Protein AF-A0A1Q8Z6N6-F1 (afdb_monomer)

Sequence (160 aa):
MLPFRSAILDAMKALSNSSSNKPCNDIKTELKRIREELNQEVLDVSEGLRRYTDLVDSYYSQCH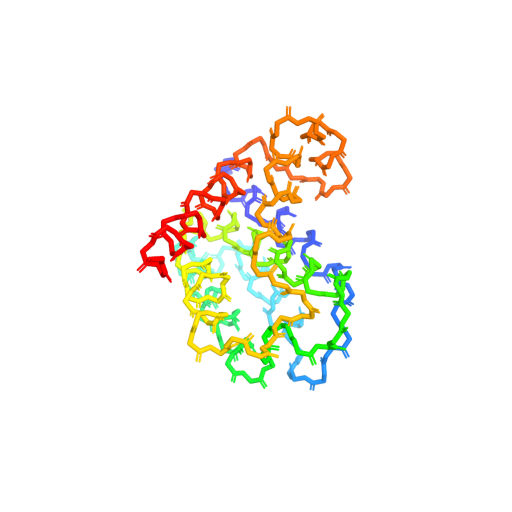PFGSGKFESDYQDFIELVGHSIVVGNYFLLEKWAIRYPIENPTCLAQPLPKYVNTFNSVTTTHWEQISQQLKWPSQARVYCEYLVKHWNLVINNSK

Mean predicted aligned error: 6.71 Å

Structure (mmCIF, N/CA/C/O backbone):
data_AF-A0A1Q8Z6N6-F1
#
_entry.id   AF-A0A1Q8Z6N6-F1
#
loop_
_atom_site.group_PDB
_atom_site.id
_atom_site.type_symbol
_atom_site.label_atom_id
_atom_site.label_alt_id
_atom_site.label_comp_id
_atom_site.label_asym_id
_atom_site.label_entity_id
_atom_site.label_seq_id
_atom_site.pdbx_PDB_ins_code
_atom_site.Cartn_x
_atom_site.Cartn_y
_atom_site.Cartn_z
_atom_site.occupancy
_atom_site.B_iso_or_equiv
_atom_site.auth_seq_id
_atom_site.auth_comp_id
_atom_site.auth_asym_id
_atom_site.auth_atom_id
_atom_site.pdbx_PDB_model_num
ATOM 1 N N . MET A 1 1 ? -18.999 -2.459 21.552 1.00 45.78 1 MET A N 1
ATOM 2 C CA . MET A 1 1 ? -18.348 -2.121 20.266 1.00 45.78 1 MET A CA 1
ATOM 3 C C . MET A 1 1 ? -16.886 -2.525 20.349 1.00 45.78 1 MET A C 1
ATOM 5 O O . MET A 1 1 ? -16.192 -2.018 21.220 1.00 45.78 1 MET A O 1
ATOM 9 N N . LEU A 1 2 ? -16.434 -3.474 19.525 1.00 40.94 2 LEU A N 1
ATOM 10 C CA . LEU A 1 2 ? -15.031 -3.899 19.531 1.00 40.94 2 LEU A CA 1
ATOM 11 C C . LEU A 1 2 ? -14.151 -2.772 18.952 1.00 40.94 2 LEU A C 1
ATOM 13 O O . LEU A 1 2 ? -14.463 -2.288 17.861 1.00 40.94 2 LEU A O 1
ATOM 17 N N . PRO A 1 3 ? -13.055 -2.369 19.624 1.00 54.91 3 PRO A N 1
ATOM 18 C CA . PRO A 1 3 ? -12.168 -1.282 19.182 1.00 54.91 3 PRO A CA 1
ATOM 19 C C . PRO A 1 3 ? -11.611 -1.488 17.762 1.00 54.91 3 PRO A C 1
ATOM 21 O O . PRO A 1 3 ? -11.333 -0.528 17.050 1.00 54.91 3 PRO A O 1
ATOM 24 N N . PHE A 1 4 ? -11.540 -2.743 17.314 1.00 50.81 4 PHE A N 1
ATOM 25 C CA . PHE A 1 4 ? -11.116 -3.133 15.972 1.00 50.81 4 PHE A CA 1
ATOM 26 C C . PHE A 1 4 ? -12.073 -2.666 14.860 1.00 50.81 4 PHE A C 1
ATOM 28 O O . PHE A 1 4 ? -11.634 -2.182 13.821 1.00 50.81 4 PHE A O 1
ATOM 35 N N . ARG A 1 5 ? -13.391 -2.728 15.094 1.00 61.47 5 ARG A N 1
ATOM 36 C CA . ARG A 1 5 ? -14.399 -2.300 14.110 1.00 61.47 5 ARG A CA 1
ATOM 37 C C . ARG A 1 5 ? -14.371 -0.787 13.904 1.00 61.47 5 ARG A C 1
ATOM 39 O O . ARG A 1 5 ? -14.466 -0.333 12.771 1.00 61.47 5 ARG A O 1
ATOM 46 N N . SER A 1 6 ? -14.162 -0.015 14.973 1.00 64.44 6 SER A N 1
ATOM 47 C CA . SER A 1 6 ? -13.989 1.443 14.877 1.00 64.44 6 SER A CA 1
ATOM 48 C C . SER A 1 6 ? -12.761 1.812 14.041 1.00 64.44 6 SER A C 1
ATOM 50 O O . SER A 1 6 ? -12.864 2.645 13.149 1.00 64.44 6 SER A O 1
ATOM 52 N N . ALA A 1 7 ? -11.626 1.142 14.269 1.00 60.41 7 ALA A N 1
ATOM 53 C CA . ALA A 1 7 ? -10.389 1.408 13.537 1.00 60.41 7 ALA A CA 1
ATOM 54 C C . ALA A 1 7 ? -10.521 1.131 12.027 1.00 60.41 7 ALA A C 1
ATOM 56 O O . ALA A 1 7 ? -10.053 1.929 11.215 1.00 60.41 7 ALA A O 1
ATOM 57 N N . ILE A 1 8 ? -11.213 0.050 11.645 1.00 65.25 8 ILE A N 1
ATOM 58 C CA . ILE A 1 8 ? -11.516 -0.265 10.238 1.00 65.25 8 ILE A CA 1
ATOM 59 C C . ILE A 1 8 ? -12.369 0.843 9.614 1.00 65.25 8 ILE A C 1
ATOM 61 O O . ILE A 1 8 ? -12.050 1.348 8.539 1.00 65.25 8 ILE A O 1
ATOM 65 N N . LEU A 1 9 ? -13.432 1.267 10.300 1.00 67.56 9 LEU A N 1
ATOM 66 C CA . LEU A 1 9 ? -14.350 2.294 9.801 1.00 67.56 9 LEU A CA 1
ATOM 67 C C . LEU A 1 9 ? -13.676 3.666 9.653 1.00 67.56 9 LEU A C 1
ATOM 69 O O . LEU A 1 9 ? -13.969 4.389 8.694 1.00 67.56 9 LEU A O 1
ATOM 73 N N . ASP A 1 10 ? -12.776 4.018 10.571 1.00 68.19 10 ASP A N 1
ATOM 74 C CA 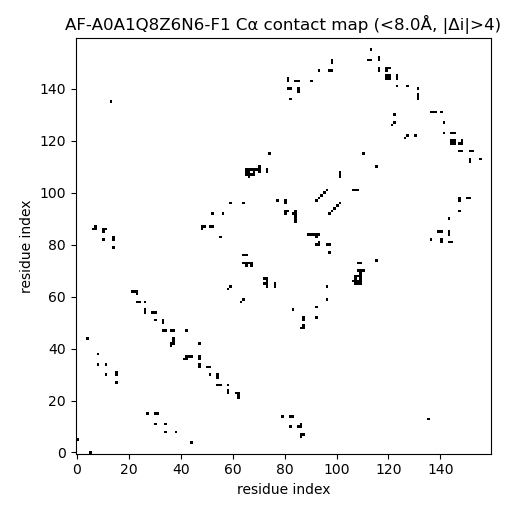. ASP A 1 10 ? -11.991 5.253 10.516 1.00 68.19 10 ASP A CA 1
ATOM 75 C C . ASP A 1 10 ? -10.963 5.221 9.378 1.00 68.19 10 ASP A C 1
ATOM 77 O O . ASP A 1 10 ? -10.825 6.200 8.639 1.00 68.19 10 ASP A O 1
ATOM 81 N N . ALA A 1 11 ? -10.308 4.078 9.162 1.00 62.72 11 ALA A N 1
ATOM 82 C CA . ALA A 1 11 ? -9.364 3.905 8.065 1.00 62.72 11 ALA A CA 1
ATOM 83 C C . ALA A 1 11 ? -10.066 3.915 6.691 1.00 62.72 11 ALA A C 1
ATOM 85 O O . ALA A 1 11 ? -9.614 4.592 5.765 1.00 62.72 11 ALA A O 1
ATOM 86 N N . MET A 1 12 ? -11.237 3.277 6.569 1.00 68.50 12 MET A N 1
ATOM 87 C CA . MET A 1 12 ? -12.075 3.366 5.365 1.00 68.50 12 MET A CA 1
ATOM 88 C C . MET A 1 12 ? -12.522 4.808 5.084 1.00 68.50 12 MET A C 1
ATOM 90 O O . MET A 1 12 ? -12.532 5.232 3.930 1.00 68.50 12 MET A O 1
ATOM 94 N N . LYS A 1 13 ? -12.865 5.582 6.125 1.00 67.38 13 LYS A N 1
ATOM 95 C CA . LYS A 1 13 ? -13.240 7.001 5.996 1.00 67.38 13 LYS A CA 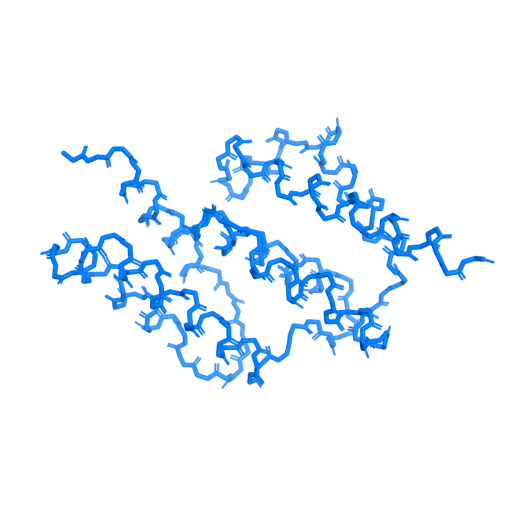1
ATOM 96 C C . LYS A 1 13 ? -12.082 7.862 5.490 1.00 67.38 13 LYS A C 1
ATOM 98 O O . LYS A 1 13 ? -12.308 8.784 4.708 1.00 67.38 13 LYS A O 1
ATOM 103 N N . ALA A 1 14 ? -10.860 7.596 5.948 1.00 61.09 14 ALA A N 1
ATOM 104 C CA . ALA A 1 14 ? -9.678 8.304 5.469 1.00 61.09 14 ALA A CA 1
ATOM 105 C C . ALA A 1 14 ? -9.452 8.059 3.966 1.00 61.09 14 ALA A C 1
ATOM 107 O O . ALA A 1 14 ? -9.172 9.003 3.230 1.00 61.09 14 ALA A O 1
ATOM 108 N N . LEU A 1 15 ? -9.672 6.824 3.505 1.00 61.25 15 LEU A N 1
ATOM 109 C CA . LEU A 1 15 ? -9.470 6.420 2.111 1.00 61.25 15 LEU A CA 1
ATOM 110 C C . LEU A 1 15 ? -10.595 6.871 1.173 1.00 61.25 15 LEU A C 1
ATOM 112 O O . LEU A 1 15 ? -10.313 7.294 0.058 1.00 61.25 15 LEU A O 1
ATOM 116 N N . SER A 1 16 ? -11.858 6.889 1.618 1.00 58.88 16 SER A N 1
ATOM 117 C CA . SER A 1 16 ? -12.968 7.414 0.801 1.00 58.88 16 SER A CA 1
ATOM 118 C C . SER A 1 16 ? -12.811 8.899 0.451 1.00 58.88 16 SER A C 1
ATOM 120 O O . SER A 1 16 ? -13.398 9.374 -0.518 1.00 58.88 16 SER A O 1
ATOM 122 N N . ASN A 1 17 ? -12.026 9.629 1.248 1.00 55.72 17 ASN A N 1
ATOM 123 C CA . ASN A 1 17 ? -11.727 11.040 1.034 1.00 55.72 17 ASN A CA 1
ATOM 124 C C . ASN A 1 17 ? -10.475 11.267 0.166 1.00 55.72 17 ASN A C 1
ATOM 126 O O . ASN A 1 17 ? -10.189 12.421 -0.154 1.00 55.72 17 ASN A O 1
ATOM 130 N N . SER A 1 18 ? -9.730 10.218 -0.218 1.00 54.19 18 SER A N 1
ATOM 131 C CA . SER A 1 18 ? -8.597 10.373 -1.135 1.00 54.19 18 SER A CA 1
ATOM 132 C C . SER A 1 18 ? -9.108 10.668 -2.553 1.00 54.19 18 SER A C 1
ATOM 134 O O . SER A 1 18 ? -10.090 10.103 -3.054 1.00 54.19 18 SER A O 1
ATOM 136 N N . SER A 1 19 ? -8.482 11.643 -3.207 1.00 45.34 19 SER A N 1
ATOM 137 C CA . SER A 1 19 ? -8.856 12.110 -4.539 1.00 45.34 19 SER A CA 1
ATOM 138 C C . SER A 1 19 ? -8.169 11.276 -5.624 1.00 45.34 19 SER A C 1
ATOM 140 O O . SER A 1 19 ? -7.379 11.802 -6.404 1.00 45.34 19 SER A O 1
ATOM 142 N N . SER A 1 20 ? -8.457 9.976 -5.699 1.00 51.34 20 SER A N 1
ATOM 143 C CA . SER A 1 20 ? -8.173 9.228 -6.928 1.00 51.34 20 SER A CA 1
ATOM 144 C C . SER A 1 20 ? -9.109 9.749 -8.032 1.00 51.34 20 SER A C 1
ATOM 146 O O . SER A 1 20 ? -10.333 9.707 -7.882 1.00 51.34 20 SER A O 1
ATOM 148 N N . ASN A 1 21 ? -8.515 10.319 -9.088 1.00 49.16 21 ASN A N 1
ATOM 149 C CA . ASN A 1 21 ? -9.165 10.853 -10.296 1.00 49.16 21 ASN A CA 1
ATOM 150 C C . ASN A 1 21 ? -9.152 9.832 -11.456 1.00 49.16 21 ASN A C 1
ATOM 152 O O . ASN A 1 21 ? -9.297 10.217 -12.618 1.00 49.16 21 ASN A O 1
ATOM 156 N N . LYS A 1 22 ? -8.917 8.538 -11.186 1.00 55.69 22 LYS A N 1
ATOM 157 C CA . LYS A 1 22 ? -8.856 7.524 -12.249 1.00 55.69 22 LYS A CA 1
ATOM 158 C C . LYS A 1 22 ? -10.283 7.081 -12.652 1.00 55.69 22 LYS A C 1
ATOM 160 O O . LYS A 1 22 ? -11.102 6.830 -11.773 1.00 55.69 22 LYS A O 1
ATOM 165 N N . PRO A 1 23 ? -10.601 6.974 -13.958 1.00 54.38 23 PRO A N 1
ATOM 166 C CA . PRO A 1 23 ? -11.965 6.758 -14.460 1.00 54.38 23 PRO A CA 1
ATOM 167 C C . PRO A 1 23 ? -12.500 5.312 -14.348 1.00 54.38 23 PRO A C 1
ATOM 169 O O . PRO A 1 23 ? -13.566 5.032 -14.895 1.00 54.38 23 PRO A O 1
ATOM 172 N N . CYS A 1 24 ? -11.808 4.378 -13.682 1.00 58.47 24 CYS A N 1
ATOM 173 C CA . CYS A 1 24 ? -12.279 2.989 -13.577 1.00 58.47 24 CYS A CA 1
ATOM 174 C C . CYS A 1 24 ? -13.163 2.788 -12.343 1.00 58.47 24 CYS A C 1
ATOM 176 O O . CYS A 1 24 ? -12.632 2.726 -11.240 1.00 58.47 24 CYS A O 1
ATOM 178 N N . ASN A 1 25 ? -14.471 2.607 -12.562 1.00 58.34 25 ASN A N 1
ATOM 179 C CA . ASN A 1 25 ? -15.515 2.312 -11.569 1.00 58.34 25 ASN A CA 1
ATOM 180 C C . ASN A 1 25 ? -15.590 3.263 -10.357 1.00 58.34 25 ASN A C 1
ATOM 182 O O . ASN A 1 25 ? -14.599 3.730 -9.807 1.00 58.34 25 ASN A O 1
ATOM 186 N N . ASP A 1 26 ? -16.804 3.530 -9.872 1.00 70.38 26 ASP A N 1
ATOM 187 C CA . ASP A 1 26 ? -16.989 4.359 -8.678 1.00 70.38 26 ASP A CA 1
ATOM 188 C C . ASP A 1 26 ? -16.707 3.543 -7.402 1.00 70.38 26 ASP A C 1
ATOM 190 O O . ASP A 1 26 ? -17.589 3.259 -6.590 1.00 70.38 26 ASP A O 1
ATOM 194 N N . ILE A 1 27 ? -15.442 3.131 -7.236 1.00 72.31 27 ILE A N 1
ATOM 195 C CA . ILE A 1 27 ? -14.944 2.382 -6.075 1.00 72.31 27 ILE A CA 1
ATOM 196 C C . ILE A 1 27 ? -15.300 3.105 -4.771 1.00 72.31 27 ILE A C 1
ATOM 198 O O . ILE A 1 27 ? -15.540 2.465 -3.753 1.00 72.31 27 ILE A O 1
ATOM 202 N N . LYS A 1 28 ? -15.406 4.441 -4.794 1.00 69.19 28 LYS A N 1
ATOM 203 C CA . LYS A 1 28 ? -15.787 5.250 -3.631 1.00 69.19 28 LYS A CA 1
ATOM 204 C C . LYS A 1 28 ? -17.215 4.954 -3.182 1.00 69.19 28 LYS A C 1
ATOM 206 O O . LYS A 1 28 ? -17.450 4.850 -1.978 1.00 69.19 28 LYS A O 1
ATOM 211 N N . THR A 1 29 ? -18.141 4.775 -4.122 1.00 75.69 29 THR A N 1
ATOM 212 C CA . THR A 1 29 ? -19.531 4.404 -3.828 1.00 75.69 29 THR A CA 1
ATOM 213 C C . THR A 1 29 ? -19.612 2.999 -3.226 1.00 75.69 29 THR A C 1
ATOM 215 O O . THR A 1 29 ? -20.256 2.817 -2.192 1.00 75.69 29 THR A O 1
ATOM 218 N N . GLU A 1 30 ? -18.883 2.025 -3.772 1.00 77.94 30 GLU A N 1
ATOM 219 C CA . GLU A 1 30 ? -18.859 0.657 -3.223 1.00 77.94 30 GLU A CA 1
ATOM 220 C C . GLU A 1 30 ? -18.137 0.571 -1.863 1.00 77.94 30 GLU A C 1
ATOM 222 O O . GLU A 1 30 ? -18.611 -0.090 -0.939 1.00 77.94 30 GLU A O 1
ATOM 227 N N . LEU A 1 31 ? -17.045 1.317 -1.668 1.00 74.25 31 LEU A N 1
ATOM 228 C CA . LEU A 1 31 ? -16.365 1.437 -0.372 1.00 74.25 31 LEU A CA 1
ATOM 229 C C . LEU A 1 31 ? -17.268 2.070 0.690 1.00 74.25 31 LEU A C 1
ATOM 231 O O . LEU A 1 31 ? -17.284 1.626 1.843 1.00 74.25 31 LEU A O 1
ATOM 235 N N . LYS A 1 32 ? -18.037 3.096 0.306 1.00 75.06 32 LYS A N 1
ATOM 236 C CA . LYS A 1 32 ? -19.036 3.722 1.176 1.00 75.06 32 LYS A CA 1
ATOM 237 C C . LYS A 1 32 ? -20.118 2.715 1.565 1.00 75.06 32 LYS A C 1
ATOM 239 O O . LYS A 1 32 ? -20.453 2.634 2.744 1.00 75.06 32 LYS A O 1
ATOM 244 N N . ARG A 1 33 ? -20.588 1.904 0.616 1.00 80.31 33 ARG A N 1
ATOM 245 C CA . ARG A 1 33 ? -21.583 0.856 0.861 1.00 80.31 33 ARG A CA 1
ATOM 246 C C . ARG A 1 33 ? -21.079 -0.214 1.830 1.00 80.31 33 ARG A C 1
ATOM 248 O O . ARG A 1 33 ? -21.757 -0.492 2.812 1.00 80.31 33 ARG A O 1
ATOM 255 N N . ILE A 1 34 ? -19.874 -0.757 1.625 1.00 79.25 34 ILE A N 1
ATOM 256 C CA . ILE A 1 34 ? -19.279 -1.743 2.552 1.00 79.25 34 ILE A CA 1
ATOM 257 C C . ILE A 1 34 ? -19.170 -1.150 3.961 1.00 79.25 34 ILE A C 1
ATOM 259 O O . ILE A 1 34 ? -19.478 -1.815 4.948 1.00 79.25 34 ILE A O 1
ATOM 263 N N . ARG A 1 35 ? -18.774 0.124 4.067 1.00 76.31 35 ARG A N 1
ATOM 264 C CA . ARG A 1 35 ? -18.678 0.830 5.349 1.00 76.31 35 ARG A CA 1
ATOM 265 C C . ARG A 1 35 ? -20.042 1.002 6.025 1.00 76.31 35 ARG A C 1
ATOM 267 O O . ARG A 1 35 ? -20.137 0.858 7.241 1.00 76.31 35 ARG A O 1
ATOM 274 N N . GLU A 1 36 ? -21.084 1.335 5.270 1.00 79.69 36 GLU A N 1
ATOM 275 C CA . GLU A 1 36 ? -22.453 1.461 5.783 1.00 79.69 36 GLU A CA 1
ATOM 276 C C . GLU A 1 36 ? -23.009 0.109 6.246 1.00 79.69 36 GLU A C 1
ATOM 278 O O . GLU A 1 36 ? -23.515 0.019 7.363 1.00 79.69 36 GLU A O 1
ATOM 283 N N . GLU A 1 37 ? -22.825 -0.950 5.457 1.00 80.06 37 GLU A N 1
ATOM 284 C CA . GLU A 1 37 ? -23.237 -2.316 5.805 1.00 80.06 37 GLU A CA 1
ATOM 285 C C . GLU A 1 37 ? -22.486 -2.831 7.051 1.00 80.06 37 GLU A C 1
ATOM 287 O O . GLU A 1 37 ? -23.091 -3.430 7.944 1.00 80.06 37 GLU A O 1
ATOM 292 N N . LEU A 1 38 ? -21.190 -2.512 7.180 1.00 75.44 38 LEU A N 1
ATOM 293 C CA . LEU A 1 38 ? -20.404 -2.767 8.390 1.00 75.44 38 LEU A CA 1
ATOM 294 C C . LEU A 1 38 ? -20.863 -1.932 9.584 1.00 75.44 38 LEU A C 1
ATOM 296 O O . LEU A 1 38 ? -20.780 -2.419 10.704 1.00 75.44 38 LEU A O 1
ATOM 300 N N . ASN A 1 39 ? -21.315 -0.688 9.407 1.00 74.75 39 ASN A N 1
ATOM 301 C CA . ASN A 1 39 ? -21.849 0.145 10.494 1.00 74.75 39 ASN A CA 1
ATOM 302 C C . ASN A 1 39 ? -23.196 -0.372 11.006 1.00 74.75 39 ASN A C 1
ATOM 304 O O . ASN A 1 39 ? -23.440 -0.349 12.208 1.00 74.75 39 ASN A O 1
ATOM 308 N N . GLN A 1 40 ? -24.041 -0.856 10.099 1.00 80.06 40 GLN A N 1
ATOM 309 C CA . GLN A 1 40 ? -25.389 -1.342 10.392 1.00 80.06 40 GLN A CA 1
ATOM 310 C C . GLN A 1 40 ? -25.428 -2.789 10.907 1.00 80.06 40 GLN A C 1
ATOM 312 O O . GLN A 1 40 ? -26.514 -3.299 11.149 1.00 80.06 40 GLN A O 1
ATOM 317 N N . GLU A 1 41 ? -24.274 -3.449 11.074 1.00 78.50 41 GLU A N 1
ATOM 318 C CA . GLU A 1 41 ? -24.186 -4.869 11.479 1.00 78.50 41 GLU A CA 1
ATOM 319 C C . GLU A 1 41 ? -24.818 -5.834 10.466 1.00 78.50 41 GLU A C 1
ATOM 321 O O . GLU A 1 41 ? -25.116 -6.978 10.793 1.00 78.50 41 GLU A O 1
ATOM 326 N N . VAL A 1 42 ? -24.982 -5.389 9.216 1.00 78.56 42 VAL A N 1
ATOM 327 C CA . VAL A 1 42 ? -25.471 -6.221 8.108 1.00 78.56 42 VAL A CA 1
ATOM 328 C C . VAL A 1 42 ? -24.392 -7.210 7.668 1.00 78.56 42 VAL A C 1
ATOM 330 O O . VAL A 1 42 ? -24.698 -8.340 7.294 1.00 78.56 42 VAL A O 1
ATOM 333 N N . LEU A 1 43 ? -23.126 -6.791 7.729 1.00 77.19 43 LEU A N 1
ATOM 334 C CA . LEU A 1 43 ? -21.971 -7.648 7.485 1.00 77.19 43 LEU A CA 1
ATOM 335 C C . LEU A 1 43 ? -21.220 -7.931 8.782 1.00 77.19 43 LEU A C 1
ATOM 337 O O . LEU A 1 43 ? -20.939 -7.018 9.564 1.00 77.19 43 LEU A O 1
ATOM 341 N N . ASP A 1 44 ? -20.809 -9.187 8.942 1.00 85.12 44 ASP A N 1
ATOM 342 C CA . ASP A 1 44 ? -19.733 -9.529 9.864 1.00 85.12 44 ASP A CA 1
ATOM 343 C C . ASP A 1 44 ? -18.417 -8.859 9.422 1.00 85.12 44 ASP A C 1
ATOM 345 O O . ASP A 1 44 ? -18.188 -8.613 8.233 1.00 85.12 44 ASP A O 1
ATOM 349 N N . VAL A 1 45 ? -17.537 -8.563 10.384 1.00 79.62 45 VAL A N 1
ATOM 350 C CA . VAL A 1 45 ? -16.257 -7.885 10.130 1.00 79.62 45 VAL A CA 1
ATOM 351 C C . VAL A 1 45 ? -15.404 -8.656 9.123 1.00 79.62 45 VAL A C 1
ATOM 353 O O . VAL A 1 45 ? -14.853 -8.041 8.214 1.00 79.62 45 VAL A O 1
ATOM 356 N N . SER A 1 46 ? -15.310 -9.982 9.240 1.00 85.12 46 SER A N 1
ATOM 357 C CA . SER A 1 46 ? -14.508 -10.804 8.331 1.00 85.12 46 SER A CA 1
ATOM 358 C C . SER A 1 46 ? -15.039 -10.756 6.899 1.00 85.12 46 SER A C 1
ATOM 360 O O . SER A 1 46 ? -14.255 -10.629 5.959 1.00 85.12 46 SER A O 1
ATOM 362 N N . GLU A 1 47 ?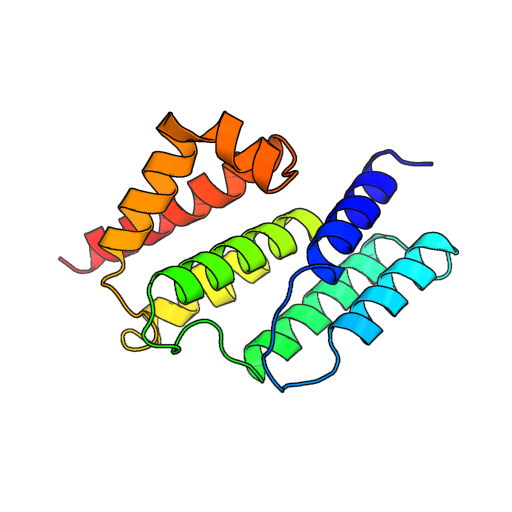 -16.361 -10.784 6.724 1.00 86.44 47 GLU A N 1
ATOM 363 C CA . GLU A 1 47 ? -16.985 -10.687 5.402 1.00 86.44 47 GLU A CA 1
ATOM 36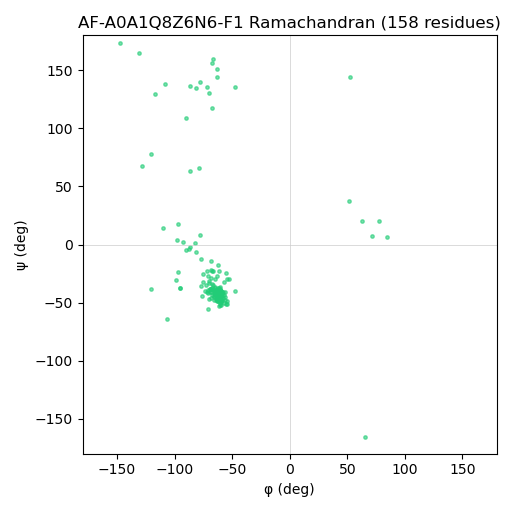4 C C . GLU A 1 47 ? -16.854 -9.277 4.806 1.00 86.44 47 GLU A C 1
ATOM 366 O O . GLU A 1 47 ? -16.566 -9.126 3.618 1.00 86.44 47 GLU A O 1
ATOM 371 N N . GLY A 1 48 ? -16.992 -8.230 5.626 1.00 84.44 48 GLY A N 1
ATOM 372 C CA . GLY A 1 48 ? -16.759 -6.855 5.186 1.00 84.44 48 GLY A CA 1
ATOM 373 C C . GLY A 1 48 ? -15.313 -6.610 4.753 1.00 84.44 48 GLY A C 1
ATOM 374 O O . GLY A 1 48 ? -15.090 -5.982 3.718 1.00 84.44 48 GLY A O 1
ATOM 375 N N . LEU A 1 49 ? -14.333 -7.153 5.486 1.00 85.81 49 LEU A N 1
ATOM 376 C CA . LEU A 1 49 ? -12.920 -7.091 5.102 1.00 85.81 49 LEU A CA 1
ATOM 377 C C . LEU A 1 49 ? -12.649 -7.860 3.807 1.00 85.81 49 LEU A C 1
ATOM 379 O O . LEU A 1 49 ? -11.966 -7.334 2.933 1.00 85.81 49 LEU A O 1
ATOM 383 N N . ARG A 1 50 ? -13.230 -9.055 3.638 1.00 89.19 50 ARG A N 1
ATOM 384 C CA . ARG A 1 50 ? -13.106 -9.836 2.399 1.00 89.19 50 ARG A CA 1
ATOM 385 C C . ARG A 1 50 ? -13.643 -9.064 1.194 1.00 89.19 50 ARG A C 1
ATOM 387 O O . ARG A 1 50 ? -12.921 -8.872 0.221 1.00 89.19 50 ARG A O 1
ATOM 394 N N . ARG A 1 51 ? -14.875 -8.547 1.284 1.00 88.00 51 ARG A N 1
ATOM 395 C CA . ARG A 1 51 ? -15.490 -7.742 0.213 1.00 88.00 51 ARG A CA 1
ATOM 396 C C . ARG A 1 51 ? -14.696 -6.475 -0.088 1.00 88.00 51 ARG A C 1
ATOM 398 O O . ARG A 1 51 ? -14.594 -6.083 -1.246 1.00 88.00 51 ARG A O 1
ATOM 405 N N . TYR A 1 52 ? -14.123 -5.845 0.936 1.00 87.25 52 TYR A N 1
ATOM 406 C CA . TYR A 1 52 ? -13.234 -4.702 0.759 1.00 87.25 52 TYR A CA 1
ATOM 407 C C . TYR A 1 52 ? -11.973 -5.085 -0.021 1.00 87.25 52 TYR A C 1
ATOM 409 O O . TYR A 1 52 ? -11.618 -4.397 -0.976 1.00 87.25 52 TYR A O 1
ATOM 417 N N . THR A 1 53 ? -11.309 -6.182 0.357 1.00 90.62 53 THR A N 1
ATOM 418 C CA . THR A 1 53 ? -10.124 -6.680 -0.351 1.00 90.62 53 THR A CA 1
ATOM 419 C C . THR A 1 53 ? -10.443 -6.990 -1.810 1.00 90.62 53 THR A C 1
ATOM 421 O O . THR A 1 53 ? -9.727 -6.506 -2.682 1.00 90.62 53 THR A O 1
ATOM 424 N N . ASP A 1 54 ? -11.534 -7.714 -2.078 1.00 89.81 54 ASP A N 1
ATOM 425 C CA . ASP A 1 54 ? -11.964 -8.078 -3.435 1.00 89.81 54 ASP A CA 1
ATOM 426 C C . ASP A 1 54 ? -12.241 -6.832 -4.294 1.00 89.81 54 ASP A C 1
ATOM 428 O O . ASP A 1 54 ? -11.858 -6.767 -5.464 1.00 89.81 54 ASP A O 1
ATOM 432 N N . LEU A 1 55 ? -12.871 -5.809 -3.709 1.00 87.44 55 LEU A N 1
ATOM 433 C CA . LEU A 1 55 ? -13.162 -4.549 -4.390 1.00 87.44 55 LEU A CA 1
ATOM 434 C C . LEU A 1 55 ? -11.884 -3.777 -4.746 1.00 87.44 55 LEU A C 1
ATOM 436 O O . LEU A 1 55 ? -11.745 -3.318 -5.880 1.00 87.44 55 LEU A O 1
ATOM 440 N N . VAL A 1 56 ? -10.955 -3.632 -3.796 1.00 88.38 56 VAL A N 1
ATOM 441 C CA . VAL A 1 56 ? -9.679 -2.934 -4.028 1.00 88.38 56 VAL A CA 1
ATOM 442 C C . VAL A 1 56 ? -8.825 -3.689 -5.046 1.00 88.38 56 VAL A C 1
ATOM 444 O O . VAL A 1 56 ? -8.238 -3.077 -5.937 1.00 88.38 56 VAL A O 1
ATOM 447 N N . ASP A 1 57 ? -8.799 -5.019 -4.967 1.00 90.81 57 ASP A N 1
ATOM 448 C CA . ASP A 1 57 ? -8.079 -5.858 -5.922 1.00 90.81 57 ASP A CA 1
ATOM 449 C C . ASP A 1 57 ? -8.656 -5.748 -7.343 1.00 90.81 57 ASP A C 1
ATOM 451 O O . ASP A 1 57 ? -7.920 -5.594 -8.322 1.00 90.81 57 ASP A O 1
ATOM 455 N N . SER A 1 58 ? -9.987 -5.755 -7.458 1.00 88.06 58 SER A N 1
ATOM 456 C CA . SER A 1 58 ? -10.696 -5.547 -8.722 1.00 88.06 58 SER A CA 1
ATOM 457 C C . SER A 1 58 ? -10.437 -4.157 -9.306 1.00 88.06 58 SER A C 1
ATOM 459 O O . SER A 1 58 ? -10.234 -4.026 -10.516 1.00 88.06 58 SER A O 1
ATOM 461 N N . TYR A 1 59 ? -10.381 -3.122 -8.462 1.00 86.06 59 TYR A N 1
ATOM 462 C CA . TYR A 1 59 ? -10.033 -1.769 -8.890 1.00 86.06 59 TYR A CA 1
ATOM 463 C C . TYR A 1 59 ? -8.630 -1.708 -9.487 1.00 86.06 59 TYR A C 1
ATOM 465 O O . TYR A 1 59 ? -8.492 -1.250 -10.618 1.00 86.06 59 TYR A O 1
ATOM 473 N N . TYR A 1 60 ? -7.603 -2.212 -8.796 1.00 87.88 60 TYR A N 1
ATOM 474 C CA . TYR A 1 60 ? -6.233 -2.171 -9.321 1.00 87.88 60 TYR A CA 1
ATOM 475 C C . TYR A 1 60 ? -6.018 -3.086 -10.535 1.00 87.88 60 TYR A C 1
ATOM 477 O O . TYR A 1 60 ? -5.142 -2.817 -11.352 1.00 87.88 60 TYR A O 1
ATOM 485 N N . SER A 1 61 ? -6.861 -4.106 -10.716 1.00 87.31 61 SER A N 1
ATOM 486 C CA . SER A 1 61 ? -6.874 -4.930 -11.935 1.00 87.31 61 SER A CA 1
ATOM 487 C C . SER A 1 61 ? -7.430 -4.194 -13.161 1.00 87.31 61 SER A C 1
ATOM 489 O O . SER A 1 61 ? -7.080 -4.526 -14.288 1.00 87.31 61 SER A O 1
ATOM 491 N N . GLN A 1 62 ? -8.310 -3.209 -12.964 1.00 83.44 62 GLN A N 1
ATOM 492 C CA . GLN A 1 62 ? -8.892 -2.397 -14.044 1.00 83.44 62 GLN A CA 1
ATOM 493 C C . GLN A 1 62 ? -8.122 -1.089 -14.253 1.00 83.44 62 GLN A C 1
ATOM 495 O O . GLN A 1 62 ? -7.955 -0.609 -15.372 1.00 83.44 62 GLN A O 1
ATOM 500 N N . CYS A 1 63 ? -7.664 -0.517 -13.148 1.00 83.75 63 CYS A N 1
ATOM 501 C CA . CYS A 1 63 ? -6.966 0.746 -13.041 1.00 83.75 63 CYS A CA 1
ATOM 502 C C . CYS A 1 63 ? -5.601 0.477 -12.421 1.00 83.75 63 CYS A C 1
ATOM 504 O O . CYS A 1 63 ? -5.387 0.700 -11.227 1.00 83.75 63 CYS A O 1
ATOM 506 N N . HIS A 1 64 ? -4.689 -0.023 -13.252 1.00 85.81 64 HIS A N 1
ATOM 507 C CA . HIS A 1 64 ? -3.354 -0.387 -12.810 1.00 85.81 64 HIS A CA 1
ATOM 508 C C . HIS A 1 64 ? -2.710 0.728 -11.962 1.00 85.81 64 HIS A C 1
ATOM 510 O O . HIS A 1 64 ? -2.814 1.921 -12.303 1.00 85.81 64 HIS A O 1
ATOM 516 N N . PRO A 1 65 ? -2.076 0.367 -10.832 1.00 87.00 65 PRO A N 1
ATOM 517 C CA . PRO A 1 65 ? -1.302 1.327 -10.069 1.00 87.00 65 PRO A CA 1
ATOM 518 C C . PRO A 1 65 ? -0.076 1.750 -10.884 1.00 87.00 65 PRO A C 1
ATOM 520 O O . PRO A 1 65 ? 0.403 1.014 -11.754 1.00 87.00 65 PRO A O 1
ATOM 523 N N . PHE A 1 66 ? 0.443 2.932 -10.568 1.00 91.25 66 PHE A N 1
ATOM 524 C CA . PHE A 1 66 ? 1.594 3.546 -11.225 1.00 91.25 66 PHE A CA 1
ATOM 525 C C . PHE A 1 66 ? 1.312 3.895 -12.698 1.00 91.25 66 PHE A C 1
ATOM 527 O O . PHE A 1 66 ? 0.161 3.971 -13.136 1.00 91.25 66 PHE A O 1
ATOM 534 N N . GLY A 1 67 ? 2.358 4.182 -13.472 1.00 84.38 67 GLY A N 1
ATOM 535 C CA . GLY A 1 67 ? 2.264 4.407 -14.919 1.00 84.38 67 GLY A CA 1
ATOM 536 C C . GLY A 1 67 ? 1.892 5.832 -15.324 1.00 84.38 67 GLY A C 1
ATOM 537 O O . GLY A 1 67 ? 1.711 6.113 -16.506 1.00 84.38 67 GLY A O 1
ATOM 538 N N . SER A 1 68 ? 1.820 6.759 -14.368 1.00 86.56 68 SER A N 1
ATOM 539 C CA . SER A 1 68 ? 1.599 8.184 -14.656 1.00 86.56 68 SER A CA 1
ATOM 540 C C . SER A 1 68 ? 2.854 8.907 -15.167 1.00 86.56 68 SER A C 1
ATOM 542 O O . SER A 1 68 ? 2.772 10.053 -15.612 1.00 86.56 68 SER A O 1
ATOM 544 N N . GLY A 1 69 ? 4.026 8.270 -15.045 1.00 89.06 69 GLY A N 1
ATOM 545 C CA . GLY A 1 69 ? 5.329 8.869 -15.340 1.00 89.06 69 GLY A CA 1
ATOM 546 C C . GLY A 1 69 ? 5.782 9.921 -14.321 1.00 89.06 69 GLY A C 1
ATOM 547 O O . GLY A 1 69 ? 6.801 10.572 -14.543 1.00 89.06 69 GLY A O 1
ATOM 548 N N . LYS A 1 70 ? 5.055 10.100 -13.207 1.00 92.81 70 LYS A N 1
ATOM 549 C CA . LYS A 1 70 ? 5.379 11.059 -12.142 1.00 92.81 70 LYS A CA 1
ATOM 550 C C . LYS A 1 70 ? 5.661 10.350 -10.824 1.00 92.81 70 LYS A C 1
ATOM 552 O O . LYS A 1 70 ? 4.841 9.575 -10.338 1.00 92.81 70 LYS A O 1
ATOM 557 N N . PHE A 1 71 ? 6.792 10.691 -10.211 1.00 93.19 71 PHE A N 1
ATOM 558 C CA . PHE A 1 71 ? 7.212 10.123 -8.932 1.00 93.19 71 PHE A CA 1
ATOM 559 C C . PHE A 1 71 ? 6.183 10.368 -7.820 1.00 93.19 71 PHE A C 1
ATOM 561 O O . PHE A 1 71 ? 5.878 9.459 -7.056 1.00 93.19 71 PHE A O 1
ATOM 568 N N . GLU A 1 72 ? 5.619 11.573 -7.746 1.00 91.25 72 GLU A N 1
ATOM 569 C CA . GLU A 1 72 ? 4.659 11.962 -6.709 1.00 91.25 72 GLU A CA 1
ATOM 570 C C . GLU A 1 72 ? 3.360 11.158 -6.807 1.00 91.25 72 GLU A C 1
ATOM 572 O O . GLU A 1 72 ? 2.770 10.799 -5.791 1.00 91.25 72 GLU A O 1
ATOM 577 N N . SER A 1 73 ? 2.925 10.853 -8.030 1.00 89.44 73 SER A N 1
ATOM 578 C CA . SER A 1 73 ? 1.735 10.042 -8.274 1.00 89.44 73 SER A CA 1
ATOM 579 C C . SER A 1 73 ? 1.977 8.575 -7.929 1.00 89.44 73 SER A C 1
ATOM 581 O O . SER A 1 73 ? 1.129 7.966 -7.289 1.00 89.44 73 SER A O 1
ATOM 583 N N . ASP A 1 74 ? 3.144 8.024 -8.264 1.00 93.38 74 ASP A N 1
ATOM 584 C CA . ASP A 1 74 ? 3.491 6.659 -7.858 1.00 93.38 74 ASP A CA 1
ATOM 585 C C . ASP A 1 74 ? 3.644 6.544 -6.338 1.00 93.38 74 ASP A C 1
ATOM 587 O O . ASP A 1 74 ? 3.200 5.572 -5.731 1.00 93.38 74 ASP A O 1
ATOM 591 N N . TYR A 1 75 ? 4.254 7.551 -5.705 1.00 91.94 75 TYR A N 1
ATOM 592 C CA . TYR A 1 75 ? 4.339 7.636 -4.252 1.00 91.94 75 TYR A CA 1
ATOM 593 C C . TYR A 1 75 ? 2.943 7.647 -3.628 1.00 91.94 75 TYR A C 1
ATOM 595 O O . TYR A 1 75 ? 2.697 6.897 -2.687 1.00 91.94 75 TYR A O 1
ATOM 603 N N . GLN A 1 76 ? 2.014 8.427 -4.183 1.00 89.69 76 GLN A N 1
ATOM 604 C CA . GLN A 1 76 ? 0.628 8.435 -3.731 1.00 89.69 76 GLN A CA 1
ATOM 605 C C . GLN A 1 76 ? -0.042 7.063 -3.899 1.00 89.69 76 GLN A C 1
ATOM 607 O O . GLN A 1 76 ? -0.676 6.597 -2.956 1.00 89.69 76 GLN A O 1
ATOM 612 N N . ASP A 1 77 ? 0.154 6.383 -5.033 1.00 91.25 77 ASP A N 1
ATOM 613 C CA . ASP A 1 77 ? -0.367 5.027 -5.256 1.00 91.25 77 ASP A CA 1
ATOM 614 C C . ASP A 1 77 ? 0.190 4.035 -4.205 1.00 91.25 77 ASP A C 1
ATOM 616 O O . ASP A 1 77 ? -0.557 3.218 -3.662 1.00 91.25 77 ASP A O 1
ATOM 620 N N . PHE A 1 78 ? 1.474 4.137 -3.827 1.00 94.06 78 PHE A N 1
ATOM 621 C CA . PHE A 1 78 ? 2.041 3.331 -2.735 1.00 94.06 78 PHE A CA 1
ATOM 622 C C . PHE A 1 78 ? 1.432 3.658 -1.367 1.00 94.06 78 PHE A C 1
ATOM 624 O O . PHE A 1 78 ? 1.140 2.745 -0.591 1.00 94.06 78 PHE A O 1
ATOM 631 N N . ILE A 1 79 ? 1.238 4.941 -1.052 1.00 90.81 79 ILE A N 1
ATOM 632 C CA . ILE A 1 79 ? 0.598 5.379 0.196 1.00 90.81 79 ILE A CA 1
ATOM 633 C C . ILE A 1 79 ? -0.840 4.848 0.282 1.00 90.81 79 ILE A C 1
ATOM 635 O O . ILE A 1 79 ? -1.251 4.363 1.339 1.00 90.81 79 ILE A O 1
ATOM 639 N N . GLU A 1 80 ? -1.592 4.873 -0.818 1.00 88.25 80 GLU A N 1
ATOM 640 C CA . GLU A 1 80 ? -2.944 4.307 -0.880 1.00 88.25 80 GLU A CA 1
ATOM 641 C C . GLU A 1 80 ? -2.935 2.792 -0.653 1.00 88.25 80 GLU A C 1
ATOM 643 O O . GLU A 1 80 ? -3.688 2.299 0.189 1.00 88.25 80 GLU A O 1
ATOM 648 N N . LEU A 1 81 ? -2.025 2.055 -1.298 1.00 92.38 81 LEU A N 1
ATOM 649 C CA . LEU A 1 81 ? -1.864 0.610 -1.096 1.00 92.38 81 LEU A CA 1
ATOM 650 C C . LEU A 1 81 ? -1.514 0.242 0.355 1.00 92.38 81 LEU A C 1
ATOM 652 O O . LEU A 1 81 ? -2.057 -0.729 0.895 1.00 92.38 81 LEU A O 1
ATOM 656 N N . VAL A 1 82 ? -0.655 1.027 1.016 1.00 92.00 82 VAL A N 1
ATOM 657 C CA . VAL A 1 82 ? -0.378 0.883 2.457 1.00 92.00 82 VAL A CA 1
ATOM 658 C C . VAL A 1 82 ? -1.647 1.119 3.270 1.00 92.00 8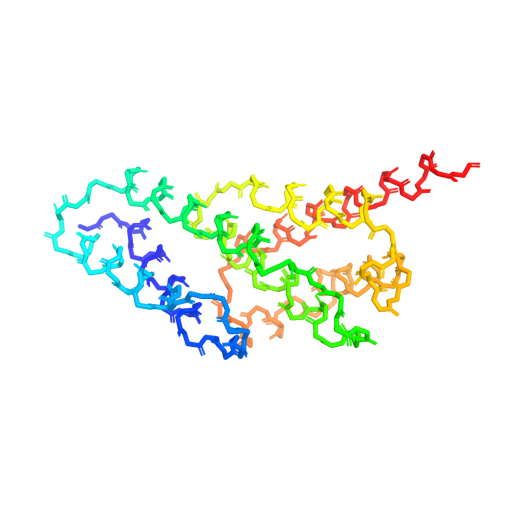2 VAL A C 1
ATOM 660 O O . VAL A 1 82 ? -1.989 0.292 4.115 1.00 92.00 82 VAL A O 1
ATOM 663 N N . GLY A 1 83 ? -2.387 2.189 2.972 1.00 87.19 83 GLY A N 1
ATOM 664 C CA . GLY A 1 83 ? -3.668 2.493 3.605 1.00 87.19 83 GLY A CA 1
ATOM 665 C C . GLY A 1 83 ? -4.671 1.343 3.503 1.00 87.19 83 GLY A C 1
ATOM 666 O O . GLY A 1 83 ? -5.204 0.902 4.521 1.00 87.19 83 GLY A O 1
ATOM 667 N N . HIS A 1 84 ? -4.886 0.811 2.299 1.00 88.56 84 HIS A N 1
ATOM 668 C CA . HIS A 1 84 ? -5.775 -0.330 2.069 1.00 88.56 84 HIS A CA 1
ATOM 669 C C . HIS A 1 84 ? -5.344 -1.568 2.862 1.00 88.56 84 HIS A C 1
ATOM 671 O O . HIS A 1 84 ? -6.176 -2.255 3.451 1.00 88.56 84 HIS A O 1
ATOM 677 N N . SER A 1 85 ? -4.041 -1.830 2.934 1.00 90.75 85 SER A N 1
ATOM 678 C CA . SER A 1 85 ? -3.499 -2.999 3.635 1.00 90.75 85 SER A CA 1
ATOM 679 C C . SER A 1 85 ? -3.639 -2.889 5.153 1.00 90.75 85 SER A C 1
ATOM 681 O O . SER A 1 85 ? -3.925 -3.882 5.817 1.00 90.75 85 SER A O 1
ATOM 683 N N . ILE A 1 86 ? -3.547 -1.673 5.702 1.00 87.62 86 ILE A N 1
ATOM 684 C CA . ILE A 1 86 ? -3.854 -1.396 7.112 1.00 87.62 86 ILE A CA 1
ATOM 685 C C . ILE A 1 86 ? -5.322 -1.705 7.423 1.00 87.62 86 ILE A C 1
ATOM 687 O O . ILE A 1 86 ? -5.599 -2.292 8.466 1.00 87.62 86 ILE A O 1
ATOM 691 N N . VAL A 1 87 ? -6.254 -1.340 6.531 1.00 84.12 87 VAL A N 1
ATOM 692 C CA . VAL A 1 87 ? -7.691 -1.626 6.716 1.00 84.12 87 VAL A CA 1
ATOM 693 C C . VAL A 1 87 ? -7.947 -3.126 6.748 1.00 84.12 87 VAL A C 1
ATOM 695 O O . VAL A 1 87 ? -8.648 -3.611 7.630 1.00 84.12 87 VAL A O 1
ATOM 698 N N . VAL A 1 88 ? -7.371 -3.854 5.791 1.00 87.12 88 VAL A N 1
ATOM 699 C CA . VAL A 1 88 ? -7.528 -5.310 5.684 1.00 87.12 88 VAL A CA 1
ATOM 700 C C . VAL A 1 88 ? -6.823 -6.035 6.837 1.00 87.12 88 VAL A C 1
ATOM 702 O O . VAL A 1 88 ? -7.256 -7.109 7.252 1.00 87.12 88 VAL A O 1
ATOM 705 N N . GLY A 1 89 ? -5.755 -5.448 7.381 1.00 86.94 89 GLY A N 1
ATOM 706 C CA . GLY A 1 89 ? -4.977 -6.033 8.469 1.00 86.94 89 GLY A CA 1
ATOM 707 C C . GLY A 1 89 ? -4.028 -7.143 8.012 1.00 86.94 89 GLY A C 1
ATOM 708 O O . GLY A 1 89 ? -3.639 -7.984 8.821 1.00 86.94 89 GLY A O 1
ATOM 709 N N . ASN A 1 90 ? -3.680 -7.186 6.722 1.00 90.31 90 ASN A N 1
ATOM 710 C CA . ASN A 1 90 ? -2.736 -8.152 6.161 1.00 90.31 90 ASN A CA 1
ATOM 711 C C . ASN A 1 90 ? -1.928 -7.547 4.997 1.00 90.31 90 ASN A C 1
ATOM 713 O O . ASN A 1 90 ? -2.185 -6.429 4.553 1.00 90.31 90 ASN A O 1
ATOM 717 N N . TYR A 1 91 ? -0.941 -8.293 4.497 1.00 94.06 91 TYR A N 1
ATOM 718 C CA . TYR A 1 91 ? -0.019 -7.825 3.456 1.00 94.06 91 TYR A CA 1
ATOM 719 C C . TYR A 1 91 ? -0.449 -8.168 2.023 1.00 94.06 91 TYR A C 1
ATOM 721 O O . TYR A 1 91 ? 0.278 -7.829 1.095 1.00 94.06 91 TYR A O 1
ATOM 729 N N . PHE A 1 92 ? -1.605 -8.808 1.813 1.00 94.62 92 PHE A N 1
ATOM 730 C CA . PHE A 1 92 ? -2.000 -9.349 0.505 1.00 94.62 92 PHE A CA 1
ATOM 731 C C . PHE A 1 92 ? -1.970 -8.291 -0.611 1.00 94.62 92 PHE A C 1
ATOM 733 O O . PHE A 1 92 ? -1.362 -8.505 -1.661 1.00 94.62 92 PHE A O 1
ATOM 740 N N . LEU A 1 93 ? -2.575 -7.122 -0.365 1.00 93.81 93 LEU A N 1
ATOM 741 C CA . LEU A 1 93 ? -2.623 -6.034 -1.345 1.00 93.81 93 LEU A CA 1
ATOM 742 C C . LEU A 1 93 ? -1.233 -5.426 -1.600 1.00 93.81 93 LEU A C 1
ATOM 744 O O . LEU A 1 93 ? -0.910 -5.133 -2.750 1.00 93.81 93 LEU A O 1
ATOM 748 N N . LEU A 1 94 ? -0.385 -5.293 -0.569 1.00 95.69 94 LEU A N 1
ATOM 749 C CA . LEU A 1 94 ? 1.005 -4.850 -0.746 1.00 95.69 94 LEU A CA 1
ATOM 750 C C . LEU A 1 94 ? 1.816 -5.839 -1.576 1.00 95.69 94 LEU A C 1
ATOM 752 O O . LEU A 1 94 ? 2.514 -5.438 -2.505 1.00 95.69 94 LEU A O 1
ATOM 756 N N . GLU A 1 95 ? 1.739 -7.127 -1.254 1.00 96.44 95 GLU A N 1
ATOM 757 C CA . GLU A 1 95 ? 2.496 -8.157 -1.958 1.00 96.44 95 GLU A CA 1
ATOM 758 C C . GLU A 1 95 ? 2.137 -8.207 -3.434 1.00 96.44 95 GLU A C 1
ATOM 760 O O . GLU A 1 95 ? 3.030 -8.259 -4.280 1.00 96.44 95 GLU A O 1
ATOM 765 N N . LYS A 1 96 ? 0.841 -8.149 -3.746 1.00 96.62 96 LYS A N 1
ATOM 766 C CA . LYS A 1 96 ? 0.3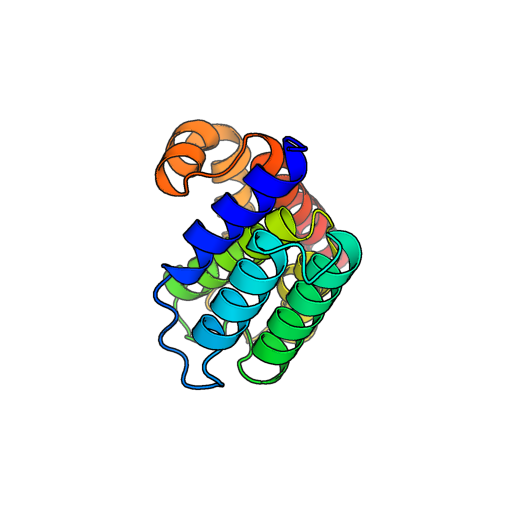65 -8.195 -5.123 1.00 96.62 96 LYS A CA 1
ATOM 767 C C . LYS A 1 96 ? 0.699 -6.911 -5.881 1.00 96.62 96 LYS A C 1
ATOM 769 O O . LYS A 1 96 ? 1.356 -6.973 -6.917 1.00 96.62 96 LYS A O 1
ATOM 774 N N . TRP A 1 97 ? 0.291 -5.754 -5.362 1.00 95.94 97 TRP A N 1
ATOM 775 C CA . TRP A 1 97 ? 0.291 -4.508 -6.134 1.00 95.94 97 TRP A CA 1
ATOM 776 C C . TRP A 1 97 ? 1.491 -3.601 -5.881 1.00 95.94 97 TRP A C 1
ATOM 778 O O . TRP A 1 97 ? 1.908 -2.907 -6.798 1.00 95.94 97 TRP A O 1
ATOM 788 N N . ALA A 1 98 ? 2.080 -3.598 -4.684 1.00 95.81 98 ALA A N 1
ATOM 789 C CA . ALA A 1 98 ? 3.225 -2.735 -4.370 1.00 95.81 98 ALA A CA 1
ATOM 790 C C . ALA A 1 98 ? 4.584 -3.443 -4.516 1.00 95.81 98 ALA A C 1
ATOM 792 O O . ALA A 1 98 ? 5.608 -2.784 -4.697 1.00 95.81 98 ALA A O 1
ATOM 793 N N . ILE A 1 99 ? 4.618 -4.776 -4.428 1.00 95.50 99 ILE A N 1
ATOM 794 C CA . ILE A 1 99 ? 5.854 -5.562 -4.539 1.00 95.50 99 ILE A CA 1
ATOM 795 C C . ILE A 1 99 ? 5.904 -6.282 -5.881 1.00 95.50 99 ILE A C 1
ATOM 797 O O . ILE A 1 99 ? 6.777 -5.985 -6.688 1.00 95.50 99 ILE A O 1
ATOM 801 N N . ARG A 1 100 ? 4.985 -7.216 -6.138 1.00 95.25 100 ARG A N 1
ATOM 802 C CA . ARG A 1 100 ? 5.056 -8.090 -7.313 1.00 95.25 100 ARG A CA 1
ATOM 803 C C . ARG A 1 100 ? 4.787 -7.342 -8.617 1.00 95.25 100 ARG A C 1
ATOM 805 O O . ARG A 1 100 ? 5.579 -7.457 -9.546 1.00 95.25 100 ARG A O 1
ATOM 812 N N . TYR A 1 101 ? 3.735 -6.527 -8.662 1.00 95.19 101 TYR A N 1
ATOM 813 C CA . TYR A 1 101 ? 3.342 -5.826 -9.884 1.00 95.19 101 TYR A CA 1
ATOM 814 C C . TYR A 1 101 ? 4.460 -4.943 -10.488 1.00 95.19 101 TYR A C 1
ATOM 816 O O . TYR A 1 101 ? 4.731 -5.112 -11.676 1.00 95.19 101 TYR A O 1
ATOM 824 N N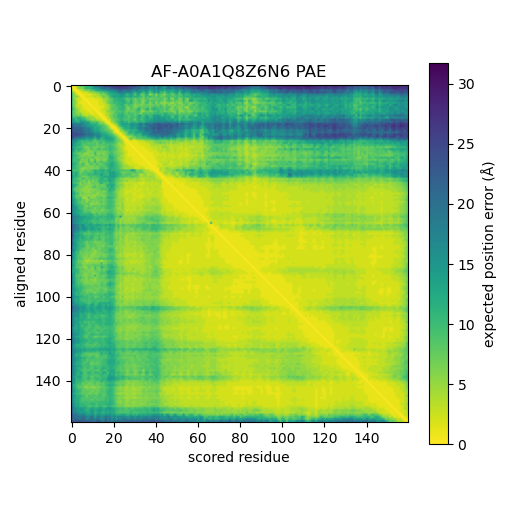 . PRO A 1 102 ? 5.189 -4.087 -9.734 1.00 93.25 102 PRO A N 1
ATOM 825 C CA . PRO A 1 102 ? 6.304 -3.313 -10.295 1.00 93.25 102 PRO A CA 1
ATOM 826 C C . PRO A 1 102 ? 7.510 -4.144 -10.746 1.00 93.25 102 PRO A C 1
ATOM 828 O O . PRO A 1 102 ? 8.292 -3.686 -11.572 1.00 93.25 102 PRO A O 1
ATOM 831 N N . ILE A 1 103 ? 7.685 -5.352 -10.202 1.00 91.06 103 ILE A N 1
ATOM 832 C CA . ILE A 1 103 ? 8.757 -6.277 -10.606 1.00 91.06 103 ILE A CA 1
ATOM 833 C C . ILE A 1 103 ? 8.405 -6.932 -11.937 1.00 91.06 103 ILE A C 1
ATOM 835 O O . ILE A 1 103 ? 9.248 -7.029 -12.825 1.00 91.06 103 ILE A O 1
ATOM 839 N N . GLU A 1 104 ? 7.153 -7.362 -12.076 1.00 93.25 104 GLU A N 1
ATOM 840 C CA . GLU A 1 104 ? 6.623 -7.949 -13.308 1.00 93.25 104 GLU A CA 1
ATOM 841 C C . GLU A 1 104 ? 6.443 -6.894 -14.414 1.00 93.25 104 GLU A C 1
ATOM 843 O O . GLU A 1 104 ? 6.468 -7.229 -15.595 1.00 93.25 104 GLU A O 1
ATOM 848 N N . ASN A 1 105 ? 6.320 -5.614 -14.041 1.00 93.00 105 ASN A N 1
ATOM 849 C CA . ASN A 1 105 ? 6.099 -4.486 -14.945 1.00 93.00 105 ASN A CA 1
ATOM 850 C C . ASN A 1 105 ? 7.121 -3.359 -14.688 1.00 93.00 105 ASN A C 1
ATOM 852 O O . ASN A 1 105 ? 6.742 -2.270 -14.255 1.00 93.00 105 ASN A O 1
ATOM 856 N N . PRO A 1 106 ? 8.419 -3.563 -14.973 1.00 85.38 106 PRO A N 1
ATOM 857 C CA . PRO A 1 106 ? 9.491 -2.650 -14.556 1.00 85.38 106 PRO A CA 1
ATOM 858 C C . PRO A 1 106 ? 9.392 -1.232 -15.141 1.00 85.38 106 PRO A C 1
ATOM 860 O O . PRO A 1 106 ? 10.000 -0.303 -14.614 1.00 85.38 106 PRO A O 1
ATOM 863 N N . THR A 1 107 ? 8.618 -1.037 -16.212 1.00 90.31 107 THR A N 1
ATOM 864 C CA . THR A 1 107 ? 8.368 0.276 -16.825 1.00 90.31 107 THR A CA 1
ATOM 865 C C . THR A 1 107 ? 7.197 1.034 -16.197 1.00 90.31 107 THR A C 1
ATOM 867 O O . THR A 1 107 ? 6.902 2.144 -16.635 1.00 90.31 107 THR A O 1
ATOM 870 N N . CYS A 1 108 ? 6.486 0.458 -15.218 1.00 93.00 108 CYS A N 1
ATOM 871 C CA . CYS A 1 108 ? 5.333 1.121 -14.605 1.00 93.00 108 CYS A CA 1
ATOM 872 C C . CYS A 1 108 ? 5.743 2.247 -13.646 1.00 93.00 108 CYS A C 1
ATOM 874 O O . CYS A 1 108 ? 4.962 3.171 -13.434 1.00 93.00 108 CYS A O 1
ATOM 876 N N . LEU A 1 109 ? 6.946 2.187 -13.067 1.00 95.25 109 LEU A N 1
ATOM 877 C CA . LEU A 1 109 ? 7.437 3.201 -12.137 1.00 95.25 109 LEU A CA 1
ATOM 878 C C . LEU A 1 109 ? 8.113 4.354 -12.883 1.00 95.25 109 LEU A C 1
ATOM 880 O O . LEU A 1 109 ? 8.935 4.155 -13.775 1.00 95.25 109 LEU A O 1
ATOM 884 N N . ALA A 1 110 ? 7.816 5.577 -12.456 1.00 94.94 110 ALA A N 1
ATOM 885 C CA . ALA A 1 110 ? 8.422 6.804 -12.954 1.00 94.94 110 ALA A CA 1
ATOM 886 C C . ALA A 1 110 ? 9.909 6.925 -12.598 1.00 94.94 110 ALA A C 1
ATOM 888 O O . ALA A 1 110 ? 10.639 7.688 -13.231 1.00 94.94 110 ALA A O 1
ATOM 889 N N . GLN A 1 111 ? 10.354 6.230 -11.551 1.00 95.12 111 GLN A N 1
ATOM 890 C CA . GLN A 1 111 ? 11.740 6.199 -11.094 1.00 95.12 111 GLN A CA 1
ATOM 891 C C . GLN A 1 111 ? 12.204 4.752 -10.864 1.00 95.12 111 GLN A C 1
ATOM 893 O O . GLN A 1 111 ? 11.389 3.839 -10.748 1.00 95.12 111 GLN A O 1
ATOM 898 N N . PRO A 1 112 ? 13.516 4.504 -10.751 1.00 92.62 112 PRO A N 1
ATOM 899 C CA . PRO A 1 112 ? 14.012 3.195 -10.348 1.00 92.62 112 PRO A CA 1
ATOM 900 C C . PRO A 1 112 ? 13.557 2.826 -8.929 1.00 92.62 112 PRO A C 1
ATOM 902 O O . PRO A 1 112 ? 13.559 3.674 -8.033 1.00 92.62 112 PRO A O 1
ATOM 905 N N . LEU A 1 113 ? 13.275 1.540 -8.690 1.00 91.69 113 LEU A N 1
ATOM 906 C CA . LEU A 1 113 ? 12.853 1.016 -7.383 1.00 91.69 113 LEU A CA 1
ATOM 907 C C . LEU A 1 113 ? 13.719 1.494 -6.188 1.00 91.69 113 LEU A C 1
ATOM 909 O O . LEU A 1 113 ? 13.141 1.874 -5.166 1.00 91.69 113 LEU A O 1
ATOM 913 N N . PRO A 1 114 ? 15.068 1.594 -6.289 1.00 94.00 114 PRO A N 1
ATOM 914 C CA . PRO A 1 114 ? 15.903 2.140 -5.212 1.00 94.00 114 PRO A CA 1
ATOM 915 C C . PRO A 1 114 ? 15.509 3.546 -4.728 1.00 94.00 114 PRO A C 1
ATOM 917 O O . PRO A 1 114 ? 15.705 3.869 -3.556 1.00 94.00 114 PRO A O 1
ATOM 920 N N . LYS A 1 115 ? 14.935 4.394 -5.595 1.00 94.94 115 LYS A N 1
ATOM 921 C CA . LYS A 1 115 ? 14.454 5.726 -5.204 1.00 94.94 115 LYS A CA 1
ATOM 922 C C . LYS A 1 115 ? 13.312 5.619 -4.191 1.00 94.94 115 LYS A C 1
ATOM 924 O O . LYS A 1 115 ? 13.360 6.294 -3.166 1.00 94.94 115 LYS A O 1
ATOM 929 N N . TYR A 1 116 ? 12.339 4.744 -4.446 1.00 94.31 116 TYR A N 1
ATOM 930 C CA . TYR A 1 116 ? 11.201 4.514 -3.551 1.00 94.31 116 TYR A CA 1
ATOM 931 C C . TYR A 1 116 ? 11.632 3.837 -2.252 1.00 94.31 116 TYR A C 1
ATOM 933 O O . TYR A 1 116 ? 11.169 4.238 -1.189 1.00 94.31 116 TYR A O 1
ATOM 941 N N . VAL A 1 117 ? 12.579 2.891 -2.313 1.00 94.50 117 VAL A N 1
ATOM 942 C CA . VAL A 1 117 ? 13.183 2.283 -1.115 1.00 94.50 117 VAL A CA 1
ATOM 943 C C . VAL A 1 117 ? 13.762 3.354 -0.199 1.00 94.50 117 VAL A C 1
ATOM 945 O O . VAL A 1 117 ? 13.427 3.388 0.980 1.00 94.50 117 VAL A O 1
ATOM 948 N N . ASN A 1 118 ? 14.584 4.260 -0.731 1.00 94.94 118 ASN A N 1
ATOM 949 C CA . ASN A 1 118 ? 15.185 5.333 0.062 1.00 94.94 118 ASN A CA 1
ATOM 950 C C . ASN A 1 118 ? 14.127 6.271 0.657 1.00 94.94 118 ASN A C 1
ATOM 952 O O . ASN A 1 118 ? 14.232 6.648 1.825 1.00 94.94 118 ASN A O 1
ATOM 956 N N . THR A 1 119 ? 13.096 6.615 -0.120 1.00 94.69 119 THR A N 1
ATOM 957 C CA . THR A 1 119 ? 11.980 7.440 0.355 1.00 94.69 119 THR A CA 1
ATOM 958 C C . THR A 1 119 ? 11.230 6.761 1.499 1.00 94.69 119 THR A C 1
ATOM 960 O O . THR A 1 119 ? 11.103 7.353 2.568 1.00 94.69 119 THR A O 1
ATOM 963 N N . PHE A 1 120 ? 10.782 5.516 1.329 1.00 94.19 120 PHE A N 1
ATOM 964 C CA . PHE A 1 120 ? 10.044 4.797 2.371 1.00 94.19 120 PHE A CA 1
ATOM 965 C C . PHE A 1 120 ? 10.915 4.476 3.590 1.00 94.19 120 PHE A C 1
ATOM 967 O O . PHE A 1 120 ? 10.433 4.559 4.717 1.00 94.19 120 PHE A O 1
ATOM 974 N N . ASN A 1 121 ? 12.208 4.206 3.396 1.00 94.69 121 ASN A N 1
ATOM 975 C CA . ASN A 1 121 ? 13.146 4.051 4.502 1.00 94.69 121 ASN A CA 1
ATOM 976 C C . ASN A 1 121 ? 13.204 5.342 5.334 1.00 94.69 121 ASN A C 1
ATOM 978 O O . ASN A 1 121 ? 12.962 5.303 6.537 1.00 94.69 121 ASN A O 1
ATOM 982 N N . SER A 1 122 ? 13.382 6.498 4.686 1.00 92.31 122 SER A N 1
ATOM 983 C CA . SER A 1 122 ? 13.383 7.810 5.349 1.00 92.31 122 SER A CA 1
ATOM 984 C C . SER A 1 122 ? 12.057 8.132 6.056 1.00 92.31 122 SER A C 1
ATOM 986 O O . SER A 1 122 ? 12.068 8.653 7.175 1.00 92.31 122 SER A O 1
ATOM 988 N N . VAL A 1 123 ? 10.914 7.756 5.464 1.00 89.50 123 VAL A N 1
ATOM 989 C CA . VAL A 1 123 ? 9.594 7.847 6.115 1.00 89.50 123 VAL A CA 1
ATOM 990 C C . VAL A 1 123 ? 9.573 7.043 7.414 1.00 89.50 123 VAL A C 1
ATOM 992 O O . VAL A 1 123 ? 9.119 7.552 8.434 1.00 89.50 123 VAL A O 1
ATOM 995 N N . THR A 1 124 ? 10.083 5.811 7.411 1.00 91.06 124 THR A N 1
ATOM 996 C CA . THR A 1 124 ? 10.058 4.950 8.604 1.00 91.06 124 THR A CA 1
ATOM 997 C C . THR A 1 124 ? 11.087 5.340 9.665 1.00 91.06 124 THR A C 1
ATOM 999 O O . THR A 1 124 ? 10.811 5.189 10.853 1.00 91.06 124 THR A O 1
ATOM 1002 N N . THR A 1 125 ? 12.253 5.867 9.281 1.00 91.19 125 THR A N 1
ATOM 1003 C CA . THR A 1 125 ? 13.357 6.138 10.218 1.00 91.19 125 THR A CA 1
ATOM 1004 C C . THR A 1 125 ? 13.385 7.566 10.741 1.00 91.19 125 THR A C 1
ATOM 1006 O O . THR A 1 125 ? 13.742 7.779 11.896 1.00 91.19 125 THR A O 1
ATOM 1009 N N . THR A 1 126 ? 13.053 8.543 9.897 1.00 91.56 126 THR A N 1
ATOM 1010 C CA . THR A 1 126 ? 13.349 9.962 10.153 1.00 91.56 126 THR A CA 1
ATOM 1011 C C . THR A 1 126 ? 12.088 10.815 10.195 1.00 91.56 126 THR A C 1
ATOM 1013 O O . THR A 1 126 ? 11.987 11.705 11.032 1.00 91.56 126 THR A O 1
ATOM 1016 N N . HIS A 1 127 ? 11.111 10.537 9.330 1.00 90.38 127 HIS A N 1
ATOM 1017 C CA . HIS A 1 127 ? 9.922 11.385 9.166 1.00 90.38 127 HIS A CA 1
ATOM 1018 C C . HIS A 1 127 ? 8.625 10.747 9.681 1.00 90.38 127 HIS A C 1
ATOM 1020 O O . HIS A 1 127 ? 7.537 11.240 9.380 1.00 90.38 127 HIS A O 1
ATOM 1026 N N . TRP A 1 128 ? 8.723 9.666 10.463 1.00 90.69 128 TRP A N 1
ATOM 1027 C CA . TRP A 1 128 ? 7.567 8.851 10.842 1.00 90.69 128 TRP A CA 1
ATOM 1028 C C . TRP A 1 128 ? 6.471 9.659 11.540 1.00 90.69 128 TRP A C 1
ATOM 1030 O O . TRP A 1 128 ? 5.309 9.600 11.142 1.00 90.69 128 TRP A O 1
ATOM 1040 N N . GLU A 1 129 ? 6.833 10.443 12.556 1.00 90.12 129 GLU A N 1
ATOM 1041 C CA . GLU A 1 129 ? 5.865 11.218 13.338 1.00 90.12 129 GLU A CA 1
ATOM 1042 C C . GLU A 1 129 ? 5.092 12.202 12.455 1.00 90.12 129 GLU A C 1
ATOM 1044 O O . GLU A 1 129 ? 3.862 12.198 12.459 1.00 90.12 129 GLU A O 1
ATOM 1049 N N . GLN A 1 130 ? 5.796 12.963 11.614 1.00 89.00 130 GLN A N 1
ATOM 1050 C CA . GLN A 1 130 ? 5.190 13.931 10.701 1.00 89.00 130 GLN A CA 1
ATOM 1051 C C . GLN A 1 130 ? 4.252 13.261 9.686 1.00 89.00 130 GLN A C 1
ATOM 1053 O O . GLN A 1 130 ? 3.114 13.698 9.506 1.00 89.00 130 GLN A O 1
ATOM 1058 N N . ILE A 1 131 ? 4.710 12.188 9.035 1.00 85.00 131 ILE A N 1
ATOM 1059 C CA . ILE A 1 131 ? 3.932 11.492 8.003 1.00 85.00 131 ILE A CA 1
ATOM 1060 C C . ILE A 1 131 ? 2.716 10.795 8.613 1.00 85.00 131 ILE A C 1
ATOM 1062 O O . ILE A 1 131 ? 1.614 10.902 8.076 1.00 85.00 131 ILE A O 1
ATOM 1066 N N . SER A 1 132 ? 2.886 10.129 9.758 1.00 84.94 132 SER A N 1
ATOM 1067 C CA . SER A 1 132 ? 1.781 9.456 10.446 1.00 84.94 132 SER A CA 1
ATOM 1068 C C . SER A 1 132 ? 0.676 10.435 10.850 1.00 84.94 132 SER A C 1
ATOM 1070 O O . SER A 1 132 ? -0.501 10.135 10.660 1.00 84.94 132 SER A O 1
ATOM 1072 N N . GLN A 1 133 ? 1.032 11.639 11.310 1.00 86.44 133 GLN A N 1
ATOM 1073 C CA . GLN A 1 133 ? 0.069 12.692 11.630 1.00 86.44 133 GLN A CA 1
ATOM 1074 C C . GLN A 1 133 ? -0.625 13.235 10.377 1.00 86.44 133 GLN A C 1
ATOM 1076 O O . GLN A 1 133 ? -1.851 13.355 10.363 1.00 86.44 133 GLN A O 1
ATOM 1081 N N . GLN A 1 134 ? 0.135 13.521 9.313 1.00 84.06 134 GLN A N 1
ATOM 1082 C CA . GLN A 1 134 ? -0.407 14.032 8.051 1.00 84.06 134 GLN A CA 1
ATOM 1083 C C . GLN A 1 134 ? -1.415 13.057 7.427 1.00 84.06 134 GLN A C 1
ATOM 1085 O O . GLN A 1 134 ? -2.484 13.471 6.979 1.00 84.06 134 GLN A O 1
ATOM 1090 N N . LEU A 1 135 ? -1.086 11.765 7.420 1.00 80.50 135 LEU A N 1
ATOM 1091 C CA . LEU A 1 135 ? -1.913 10.709 6.832 1.00 80.50 135 LEU A CA 1
ATOM 1092 C C . LEU A 1 135 ? -2.947 10.136 7.810 1.00 80.50 135 LEU A C 1
ATOM 1094 O O . LEU A 1 135 ? -3.756 9.296 7.419 1.00 80.50 135 LEU A O 1
ATOM 1098 N N . LYS A 1 136 ? -2.936 10.587 9.073 1.00 83.12 136 LYS A N 1
ATOM 1099 C CA . LYS A 1 136 ? -3.744 10.033 10.174 1.00 83.12 136 LYS A CA 1
ATOM 1100 C C . LYS A 1 136 ? -3.592 8.516 10.295 1.00 83.12 136 LYS A C 1
ATOM 1102 O O . LYS A 1 136 ? -4.554 7.794 10.553 1.00 83.12 136 LYS A O 1
ATOM 1107 N N . TRP A 1 137 ? -2.379 8.033 10.065 1.00 82.31 137 TRP A N 1
ATOM 1108 C CA . TRP A 1 137 ? -2.071 6.618 10.118 1.00 82.31 137 TRP A CA 1
ATOM 1109 C C . TRP A 1 137 ? -1.929 6.134 11.562 1.00 82.31 137 TRP A C 1
ATOM 1111 O O . TRP A 1 137 ? -1.329 6.827 12.388 1.00 82.31 137 TRP A O 1
ATOM 1121 N N . PRO A 1 138 ? -2.444 4.933 11.881 1.00 81.81 138 PRO A N 1
ATOM 1122 C CA . PRO A 1 138 ? -2.223 4.328 13.187 1.00 81.81 138 PRO A CA 1
ATOM 1123 C C . PRO A 1 138 ? -0.741 3.971 13.367 1.00 81.81 138 PRO A C 1
ATOM 1125 O O . PRO A 1 138 ? -0.009 3.804 12.393 1.00 81.81 138 PRO A O 1
ATOM 1128 N N . SER A 1 139 ? -0.280 3.793 14.607 1.00 81.00 139 SER A N 1
ATOM 1129 C CA . SER A 1 139 ? 1.128 3.454 14.883 1.00 81.00 139 SER A CA 1
ATOM 1130 C C . SER A 1 139 ? 1.580 2.171 14.172 1.00 81.00 139 SER A C 1
ATOM 1132 O O . SER A 1 139 ? 2.723 2.076 13.726 1.00 81.00 139 SER A O 1
ATOM 1134 N N . GLN A 1 140 ? 0.663 1.218 13.984 1.00 80.81 140 GLN A N 1
ATOM 1135 C CA . GLN A 1 140 ? 0.893 -0.041 13.274 1.00 80.81 140 GLN A CA 1
ATOM 1136 C C . GLN A 1 140 ? 1.119 0.133 11.762 1.00 80.81 140 GLN A C 1
ATOM 1138 O O . GLN A 1 140 ? 1.615 -0.785 11.117 1.00 80.81 140 GLN A O 1
ATOM 1143 N N . ALA A 1 141 ? 0.809 1.293 11.178 1.00 86.19 141 ALA A N 1
ATOM 1144 C CA . ALA A 1 141 ? 1.065 1.562 9.762 1.00 86.19 141 ALA A CA 1
ATOM 1145 C C . ALA A 1 141 ? 2.563 1.537 9.420 1.00 86.19 141 ALA A C 1
ATOM 1147 O O . ALA A 1 141 ? 2.938 1.171 8.307 1.00 86.19 141 ALA A O 1
ATOM 1148 N N . ARG A 1 142 ? 3.434 1.846 10.393 1.00 92.00 142 ARG A N 1
ATOM 1149 C CA . ARG A 1 142 ? 4.892 1.835 10.210 1.00 92.00 142 ARG A CA 1
ATOM 1150 C C . ARG A 1 142 ? 5.394 0.483 9.721 1.00 92.00 142 ARG A C 1
ATOM 1152 O O . ARG A 1 142 ? 6.224 0.420 8.820 1.00 92.00 142 ARG A O 1
ATOM 1159 N N . VAL A 1 143 ? 4.825 -0.583 10.276 1.00 93.44 143 VAL A N 1
ATOM 1160 C CA . VAL A 1 143 ? 5.221 -1.967 10.009 1.00 93.44 143 VAL A CA 1
ATOM 1161 C C . VAL A 1 143 ? 4.957 -2.352 8.546 1.00 93.44 143 VAL A C 1
ATOM 1163 O O . VAL A 1 143 ? 5.695 -3.146 7.974 1.00 93.44 143 VAL A O 1
ATOM 1166 N N . TYR A 1 144 ? 3.946 -1.754 7.906 1.00 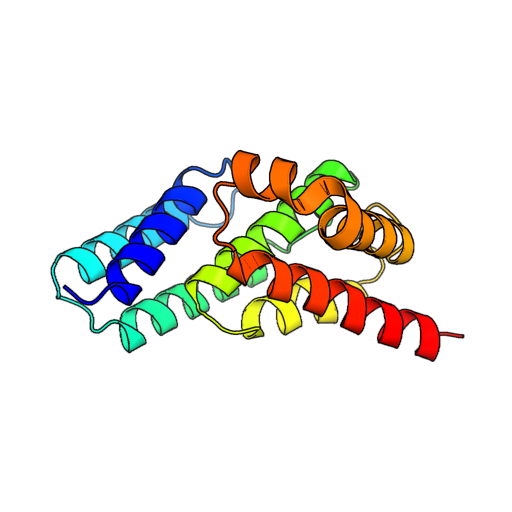94.25 144 TYR A N 1
ATOM 1167 C CA . TYR A 1 144 ? 3.638 -1.961 6.485 1.00 94.25 144 TYR A CA 1
ATOM 1168 C C . TYR A 1 144 ? 4.649 -1.259 5.569 1.00 94.25 144 TYR A C 1
ATOM 1170 O O . TYR A 1 144 ? 5.094 -1.836 4.578 1.00 94.25 144 TYR A O 1
ATOM 1178 N N . CYS A 1 145 ? 5.072 -0.043 5.921 1.00 94.38 145 CYS A N 1
ATOM 1179 C CA . CYS A 1 145 ? 6.138 0.655 5.201 1.00 94.38 145 CYS A CA 1
ATOM 1180 C C . CYS A 1 145 ? 7.483 -0.077 5.337 1.00 94.38 145 CYS A C 1
ATOM 1182 O O . CYS A 1 145 ? 8.189 -0.268 4.348 1.00 94.38 145 CYS A O 1
ATOM 1184 N N . GLU A 1 146 ? 7.820 -0.538 6.544 1.00 95.25 146 GLU A N 1
ATOM 1185 C CA . GLU A 1 146 ? 9.024 -1.342 6.798 1.00 95.25 146 GLU A CA 1
ATOM 1186 C C . GLU A 1 146 ? 8.990 -2.666 6.015 1.00 95.25 146 GLU A C 1
ATOM 1188 O O . GLU A 1 146 ? 10.008 -3.090 5.458 1.00 95.25 146 GLU A O 1
ATOM 1193 N N . TYR A 1 147 ? 7.810 -3.288 5.899 1.00 96.06 147 TYR A N 1
ATOM 1194 C CA . TYR A 1 147 ? 7.602 -4.486 5.086 1.00 96.06 147 TYR A CA 1
ATOM 1195 C C . TYR A 1 147 ? 7.943 -4.255 3.608 1.00 96.06 147 TYR A C 1
ATOM 1197 O O . TYR A 1 147 ? 8.660 -5.072 3.021 1.00 96.06 147 TYR A O 1
ATOM 1205 N N . LEU A 1 148 ? 7.492 -3.138 3.021 1.00 94.88 148 LEU A N 1
ATOM 1206 C CA . LEU A 1 148 ? 7.818 -2.762 1.638 1.00 94.88 148 LEU A CA 1
ATOM 1207 C C . LEU A 1 148 ? 9.323 -2.581 1.439 1.00 94.88 148 LEU A C 1
ATOM 1209 O O . LEU A 1 148 ? 9.909 -3.200 0.550 1.00 94.88 148 LEU A O 1
ATOM 1213 N N . VAL A 1 149 ? 9.964 -1.791 2.308 1.00 95.19 149 VAL A N 1
ATOM 1214 C CA . VAL A 1 149 ? 11.412 -1.525 2.250 1.00 95.19 149 VAL A CA 1
ATOM 1215 C C . VAL A 1 149 ? 12.207 -2.828 2.303 1.00 95.19 149 VAL A C 1
ATOM 1217 O O . VAL A 1 149 ? 13.128 -3.027 1.508 1.00 95.19 149 VAL A O 1
ATOM 1220 N N . LYS A 1 150 ? 11.846 -3.742 3.210 1.00 95.62 150 LYS A N 1
ATOM 1221 C CA . LYS A 1 150 ? 12.499 -5.050 3.327 1.00 95.62 150 LYS A CA 1
ATOM 1222 C C . LYS A 1 150 ? 12.391 -5.854 2.028 1.00 95.62 150 LYS A C 1
ATOM 1224 O O . LYS A 1 150 ? 13.402 -6.366 1.551 1.00 95.62 150 LYS A O 1
ATOM 1229 N N . HIS A 1 151 ? 11.196 -5.958 1.450 1.00 94.88 151 HIS A N 1
ATOM 1230 C CA . HIS A 1 151 ? 10.971 -6.791 0.266 1.00 94.88 151 HIS A CA 1
ATOM 1231 C C . HIS A 1 151 ? 11.608 -6.215 -0.994 1.00 94.88 151 HIS A C 1
ATOM 1233 O O . HIS A 1 151 ? 12.254 -6.952 -1.737 1.00 94.88 151 HIS A O 1
ATOM 1239 N N . TRP A 1 152 ? 11.523 -4.904 -1.211 1.00 94.12 152 TRP A N 1
ATOM 1240 C CA . TRP A 1 152 ? 12.204 -4.273 -2.340 1.00 94.12 152 TRP A CA 1
ATOM 1241 C C . TRP A 1 152 ? 13.728 -4.417 -2.257 1.00 94.12 152 TRP A C 1
ATOM 1243 O O . TRP A 1 152 ? 14.368 -4.668 -3.276 1.00 94.12 152 TRP A O 1
ATOM 1253 N N . ASN A 1 153 ? 14.320 -4.344 -1.060 1.00 91.94 153 ASN A N 1
ATOM 1254 C CA . ASN A 1 153 ? 15.755 -4.590 -0.889 1.00 91.94 153 ASN A CA 1
ATOM 1255 C C . ASN A 1 153 ? 16.162 -6.024 -1.261 1.00 91.94 153 ASN A C 1
ATOM 1257 O O . ASN A 1 153 ? 17.202 -6.213 -1.888 1.00 91.94 153 ASN A O 1
ATOM 1261 N N . LEU A 1 154 ? 15.350 -7.033 -0.922 1.00 90.81 154 LEU A N 1
ATOM 1262 C CA . LEU A 1 154 ? 15.611 -8.421 -1.329 1.00 90.81 154 LEU A CA 1
ATOM 1263 C C . LEU A 1 154 ? 15.619 -8.565 -2.854 1.00 90.81 154 LEU A C 1
ATOM 1265 O O . LEU A 1 154 ? 16.510 -9.197 -3.414 1.00 90.81 154 LEU A O 1
ATOM 1269 N N . VAL A 1 155 ? 14.661 -7.928 -3.525 1.00 87.00 155 VAL A N 1
ATOM 1270 C CA . VAL A 1 155 ? 14.546 -7.940 -4.989 1.00 87.00 155 VAL A CA 1
ATOM 1271 C C . VAL A 1 155 ? 15.757 -7.276 -5.642 1.00 87.00 155 VAL A C 1
ATOM 1273 O O . VAL A 1 155 ? 16.352 -7.842 -6.557 1.00 87.00 155 VAL A O 1
ATOM 1276 N N . ILE A 1 156 ? 16.168 -6.107 -5.142 1.00 86.12 156 ILE A N 1
ATOM 1277 C CA . ILE A 1 156 ? 17.341 -5.379 -5.646 1.00 86.12 156 ILE A CA 1
ATOM 1278 C C . ILE A 1 156 ? 18.620 -6.207 -5.466 1.00 86.12 156 ILE A C 1
ATOM 1280 O O . ILE A 1 156 ? 19.450 -6.252 -6.371 1.00 86.12 156 ILE A O 1
ATOM 1284 N N . ASN A 1 157 ? 18.785 -6.866 -4.317 1.00 84.25 157 ASN A N 1
ATOM 1285 C CA . ASN A 1 157 ? 19.980 -7.658 -4.024 1.00 84.25 157 ASN A CA 1
ATOM 1286 C C . ASN A 1 157 ? 20.066 -8.943 -4.857 1.00 84.25 157 ASN A C 1
ATOM 1288 O O . ASN A 1 157 ? 21.168 -9.343 -5.207 1.00 84.25 157 ASN A O 1
ATOM 1292 N N . ASN A 1 158 ? 18.929 -9.548 -5.210 1.00 81.00 158 ASN A N 1
ATOM 1293 C CA . ASN A 1 158 ? 18.876 -10.741 -6.062 1.00 81.00 158 ASN A CA 1
ATOM 1294 C C . ASN A 1 158 ? 18.983 -10.431 -7.567 1.00 81.00 158 ASN A C 1
ATOM 1296 O O . ASN A 1 158 ? 19.035 -11.354 -8.374 1.00 81.00 158 ASN A O 1
ATOM 1300 N N . SER A 1 159 ? 18.978 -9.150 -7.947 1.00 67.94 159 SER A N 1
ATOM 1301 C CA . SER A 1 159 ? 19.093 -8.694 -9.342 1.00 67.94 159 SER A CA 1
ATOM 1302 C C . SER A 1 159 ? 20.523 -8.271 -9.725 1.00 67.94 159 SER A C 1
ATOM 1304 O O . SER A 1 159 ? 20.724 -7.751 -10.823 1.00 67.94 159 SER A O 1
ATOM 1306 N N . LYS A 1 160 ? 21.491 -8.429 -8.813 1.00 54.75 160 LYS A N 1
ATOM 1307 C CA . LYS A 1 160 ? 22.922 -8.143 -9.005 1.00 54.75 160 LYS A CA 1
ATOM 1308 C C . LYS A 1 160 ? 23.700 -9.434 -9.205 1.00 54.75 160 LYS A C 1
ATOM 1310 O O . LYS A 1 160 ? 24.662 -9.387 -9.998 1.00 54.75 160 LYS A O 1
#

Secondary structure (DSSP, 8-state):
--HHHHHHHHHHHHHHTS-----S--HHHHHHHHHHHHHTTSS-HHHHHHHHHHHHHHHHHHS-SS-SS-HHHHHHHHHHHHHHHHHHTSSHHIIIIIIIHHHH-TTSSSS-HHHHHHHHHHHHHTSHHHHHHHHT--TTHHHHHHHHHHHHHHHHHHT-

Solvent-accessible surface area (backbone atoms only — not comparable to full-atom values): 9122 Å² total; per-residue (Å²): 133,64,72,66,60,55,53,36,52,53,47,50,53,59,56,62,69,52,83,79,85,68,91,60,70,70,58,56,59,56,53,51,47,50,50,49,35,48,71,70,65,74,36,56,69,70,59,40,41,49,55,49,50,53,52,54,54,53,41,42,73,73,44,60,74,48,60,78,65,38,60,70,58,37,52,47,46,50,53,49,40,49,54,54,19,59,49,64,68,49,60,67,57,36,48,50,62,68,49,45,42,47,68,80,36,67,80,32,51,53,56,63,68,71,59,55,38,54,50,44,44,42,38,63,76,74,38,37,71,63,51,32,61,76,68,68,47,59,83,73,49,51,60,55,47,51,49,51,37,54,52,53,50,53,54,57,64,75,73,110

Radius of gyration: 15.75 Å; Cα contacts (8 Å, |Δi|>4): 144; chains: 1; bounding box: 48×25×37 Å

Foldseek 3Di:
DPPLLVQLLVLLVLLLPDPPPDPPDPLSVVSVVLSVCSVVVVDDLLVSLVSLVVSVVVRCVRVPQAQPLDQVRNLVSLVSLLSNCVSSVHCPSCVPRVQPVCVVVVNRHNDHLVVLLVVLVCCLPPVVVVVCVVSVNDPCSSVNSVVSSVRSVVVVVVVD

pLDDT: mean 83.12, std 13.06, range [40.94, 96.62]